Protein AF-A0A920JDK1-F1 (afdb_monomer_lite)

Structure (mmCIF, N/CA/C/O backbone):
data_AF-A0A920JDK1-F1
#
_entry.id   AF-A0A920JDK1-F1
#
loop_
_atom_site.group_PDB
_atom_site.id
_atom_site.type_symbol
_atom_site.label_atom_id
_atom_site.label_alt_id
_atom_site.label_comp_id
_atom_site.label_asym_id
_atom_site.label_entity_id
_atom_site.label_seq_id
_atom_site.pdbx_PDB_ins_code
_atom_site.Cartn_x
_atom_site.Cartn_y
_atom_site.Cartn_z
_atom_site.occupancy
_atom_site.B_iso_or_equiv
_atom_site.auth_seq_id
_atom_site.auth_comp_id
_atom_site.auth_asym_id
_atom_site.auth_atom_id
_atom_site.pdbx_PDB_model_num
ATOM 1 N N . MET A 1 1 ? 1.977 24.968 3.797 1.00 49.81 1 MET A N 1
ATOM 2 C CA . MET A 1 1 ? 2.346 24.457 5.142 1.00 49.81 1 MET A CA 1
ATOM 3 C C . MET A 1 1 ? 1.235 23.663 5.856 1.00 49.81 1 MET A C 1
ATOM 5 O O . MET A 1 1 ? 1.524 23.035 6.863 1.00 49.81 1 MET A O 1
ATOM 9 N N . GLN A 1 2 ? -0.007 23.603 5.344 1.00 56.31 2 GLN A N 1
ATOM 10 C CA . GLN A 1 2 ? -1.110 22.839 5.969 1.00 56.31 2 GLN A CA 1
ATOM 11 C C . GLN A 1 2 ? -1.089 21.321 5.672 1.00 56.31 2 GLN A C 1
ATOM 13 O O . GLN A 1 2 ? -1.592 20.533 6.464 1.00 56.31 2 GLN A O 1
ATOM 18 N N . ALA A 1 3 ? -0.458 20.887 4.574 1.00 51.94 3 ALA A N 1
ATOM 19 C CA . ALA A 1 3 ? -0.446 19.479 4.157 1.00 51.94 3 ALA A CA 1
ATOM 20 C C . ALA A 1 3 ? 0.452 18.566 5.024 1.00 51.94 3 ALA A C 1
ATOM 22 O O . ALA A 1 3 ? 0.154 17.385 5.187 1.00 51.94 3 ALA A O 1
ATOM 23 N N . LEU A 1 4 ? 1.517 19.107 5.633 1.00 54.91 4 LEU A N 1
ATOM 24 C CA . LEU A 1 4 ? 2.457 18.325 6.453 1.00 54.91 4 LEU A CA 1
ATOM 25 C C . LEU A 1 4 ? 1.869 17.941 7.826 1.00 54.91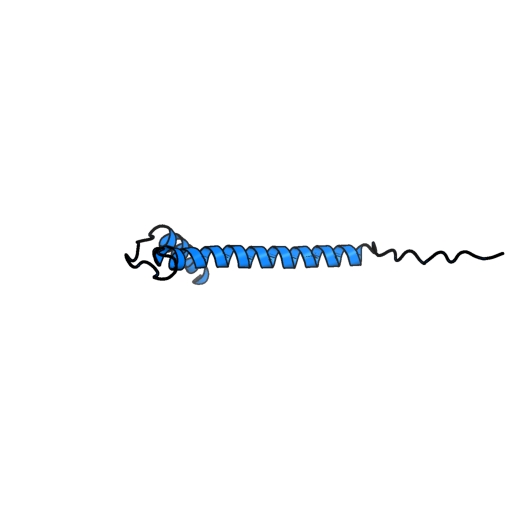 4 LEU A C 1
ATOM 27 O O . LEU A 1 4 ? 2.210 16.911 8.398 1.00 54.91 4 LEU A O 1
ATOM 31 N N . GLN A 1 5 ? 0.927 18.745 8.329 1.00 54.50 5 GLN A N 1
ATOM 32 C CA . GLN A 1 5 ? 0.242 18.542 9.612 1.00 54.50 5 GLN A CA 1
ATOM 33 C C . GLN A 1 5 ? -0.719 17.338 9.597 1.00 54.50 5 GLN A C 1
ATOM 35 O O . GLN A 1 5 ? -1.098 16.821 10.646 1.00 54.50 5 GLN A O 1
ATOM 40 N N . HIS A 1 6 ? -1.142 16.887 8.413 1.00 52.56 6 HIS A N 1
ATOM 41 C CA . HIS A 1 6 ? -2.193 15.879 8.275 1.00 52.56 6 HIS A CA 1
ATOM 42 C C . HIS A 1 6 ? -1.682 14.436 8.444 1.00 52.56 6 HIS A C 1
ATOM 44 O O . HIS A 1 6 ? -2.452 13.546 8.806 1.00 52.56 6 HIS A O 1
ATOM 50 N N . TYR A 1 7 ? -0.384 14.198 8.228 1.00 56.62 7 TYR A N 1
ATOM 51 C CA . TYR A 1 7 ? 0.213 12.863 8.330 1.00 56.62 7 TYR A CA 1
ATOM 52 C C . TYR A 1 7 ? 0.447 12.428 9.784 1.00 56.62 7 TYR A C 1
ATOM 54 O O . TYR A 1 7 ? 0.107 11.301 10.142 1.00 56.62 7 TYR A O 1
ATOM 62 N N . GLY A 1 8 ? 0.926 13.331 10.650 1.00 59.88 8 GLY A N 1
ATOM 63 C CA . GLY A 1 8 ? 1.209 13.014 12.057 1.00 59.88 8 GLY A CA 1
ATOM 64 C C . GLY A 1 8 ? -0.036 12.629 12.866 1.00 59.88 8 GLY A C 1
ATOM 65 O O . GLY A 1 8 ? 0.007 11.704 13.675 1.00 59.88 8 GLY A O 1
ATOM 66 N N . LYS A 1 9 ? -1.184 13.266 12.593 1.00 60.16 9 LYS A N 1
ATOM 67 C CA . LYS A 1 9 ? -2.442 12.999 13.314 1.00 60.16 9 LYS A CA 1
ATOM 68 C C . LYS A 1 9 ? -2.962 11.572 13.117 1.00 60.16 9 LYS A C 1
ATOM 70 O O . LYS A 1 9 ? -3.517 10.999 14.047 1.00 60.16 9 LYS A O 1
ATOM 75 N N . LYS A 1 10 ? -2.765 10.982 11.933 1.00 59.91 10 LYS A N 1
ATOM 76 C CA . LYS A 1 10 ? -3.220 9.611 11.637 1.00 59.91 10 LYS A CA 1
ATOM 77 C C . LYS A 1 10 ? -2.419 8.568 12.415 1.00 59.91 10 LYS A C 1
ATOM 79 O O . LYS A 1 10 ? -2.995 7.608 12.913 1.00 59.91 10 LYS A O 1
ATOM 84 N N . VAL A 1 11 ? -1.114 8.794 12.564 1.00 63.06 11 VAL A N 1
ATOM 85 C CA . VAL A 1 11 ? -0.224 7.927 13.351 1.00 63.06 11 VAL A CA 1
ATOM 86 C C . VAL A 1 11 ? -0.556 8.024 14.842 1.00 63.06 11 VAL A C 1
ATOM 88 O O . VAL A 1 11 ? -0.676 7.004 15.512 1.00 63.06 11 VAL A O 1
ATOM 91 N N . LEU A 1 12 ? -0.798 9.236 15.346 1.00 65.19 12 LEU A N 1
ATOM 92 C CA . LEU A 1 12 ? -1.213 9.466 16.735 1.00 65.19 12 LEU A CA 1
ATOM 93 C C . LEU A 1 12 ? -2.576 8.834 17.070 1.00 65.19 12 LEU A C 1
ATOM 95 O O . LEU A 1 12 ? -2.716 8.249 18.139 1.00 65.19 12 LEU A O 1
ATOM 99 N N . LEU A 1 13 ? -3.554 8.891 16.158 1.00 62.25 13 LEU A N 1
ATOM 100 C CA . LEU A 1 13 ? -4.847 8.207 16.317 1.00 62.25 13 LEU A CA 1
ATOM 101 C C . LEU A 1 13 ? -4.710 6.679 16.337 1.00 62.25 13 LEU A C 1
ATOM 103 O O . LEU A 1 13 ? -5.438 6.018 17.068 1.00 62.25 13 LEU A O 1
ATOM 107 N N . PHE A 1 14 ? -3.788 6.114 15.553 1.00 61.47 14 PHE A N 1
ATOM 108 C CA . PHE A 1 14 ? -3.512 4.677 15.575 1.00 61.47 14 PHE A CA 1
ATOM 109 C C . PHE A 1 14 ? -2.806 4.235 16.864 1.00 61.47 14 PHE A C 1
ATOM 111 O O . PHE A 1 14 ? -3.117 3.171 17.390 1.00 61.47 14 PHE A O 1
ATOM 118 N N . LEU A 1 15 ? -1.871 5.042 17.375 1.00 65.19 15 LEU A N 1
ATOM 119 C CA . LEU A 1 15 ? -1.155 4.752 18.621 1.00 65.19 15 LEU A CA 1
ATOM 120 C C . LEU A 1 15 ? -2.050 4.896 19.859 1.00 65.19 15 LEU A C 1
ATOM 122 O O . LEU A 1 15 ? -1.888 4.144 20.813 1.00 65.19 15 LEU A O 1
ATOM 126 N N . ASN A 1 16 ? -3.011 5.824 19.840 1.00 66.50 16 ASN A N 1
ATOM 127 C CA . ASN A 1 16 ? -3.972 6.040 20.926 1.00 66.50 16 ASN A CA 1
ATOM 128 C C . ASN A 1 16 ? -5.311 5.333 20.651 1.00 66.50 16 ASN A C 1
ATOM 130 O O . ASN A 1 16 ? -6.394 5.900 20.800 1.00 66.50 16 ASN A O 1
ATOM 134 N N . ARG A 1 17 ? -5.224 4.092 20.166 1.00 61.56 17 ARG A N 1
ATOM 135 C CA . ARG A 1 17 ? -6.380 3.260 19.840 1.00 61.56 17 ARG A CA 1
ATOM 136 C C . ARG A 1 17 ? -7.114 2.887 21.128 1.00 61.56 17 ARG A C 1
ATOM 138 O O . ARG A 1 17 ? -6.621 2.083 21.911 1.00 61.56 17 ARG A O 1
ATOM 145 N N . GLN A 1 18 ? -8.290 3.460 21.337 1.00 63.41 18 GLN A N 1
ATOM 146 C CA . GLN A 1 18 ? -9.225 3.019 22.370 1.00 63.41 18 GLN A CA 1
ATOM 147 C C . GLN A 1 18 ? -10.215 2.046 21.722 1.00 63.41 18 GLN A C 1
ATOM 149 O O . GLN A 1 18 ? -10.664 2.276 20.595 1.00 63.41 18 GLN A O 1
ATOM 154 N N . GLY A 1 19 ? -10.515 0.941 22.404 1.00 64.88 19 GLY A N 1
ATOM 155 C CA . GLY A 1 19 ? -11.580 0.037 21.978 1.00 64.88 19 GLY A CA 1
ATOM 156 C C . GLY A 1 19 ? -12.919 0.761 22.064 1.00 64.88 19 GLY A C 1
ATOM 157 O O . GLY A 1 19 ? -13.172 1.466 23.041 1.00 64.88 19 GLY A O 1
ATOM 158 N N . PHE A 1 20 ? -13.777 0.610 21.055 1.00 70.12 20 PHE A N 1
ATOM 159 C CA . PHE A 1 20 ? -15.109 1.223 21.112 1.00 70.12 20 PHE A CA 1
ATOM 160 C C . PHE A 1 20 ? -16.042 0.439 22.047 1.00 70.12 20 PHE A C 1
ATOM 162 O O . PHE A 1 20 ? -17.129 0.916 22.360 1.00 70.12 20 PHE A O 1
ATOM 169 N N . GLY A 1 21 ? -15.639 -0.764 22.484 1.00 70.06 21 GLY A N 1
ATOM 170 C CA . GLY A 1 21 ? -16.463 -1.652 23.311 1.00 70.06 21 GLY A CA 1
ATOM 171 C C . GLY A 1 21 ? -17.649 -2.253 22.550 1.00 70.06 21 GLY A C 1
ATOM 172 O O . GLY A 1 21 ? -18.467 -2.957 23.134 1.00 70.06 21 GLY A O 1
ATOM 173 N N . VAL A 1 22 ? -17.731 -1.989 21.2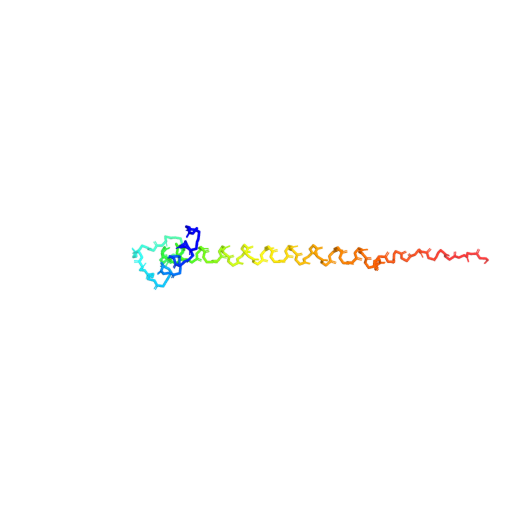44 1.00 71.62 22 VAL A N 1
ATOM 174 C CA . VAL A 1 22 ? -18.752 -2.499 20.334 1.00 71.62 22 VAL A CA 1
ATOM 175 C C . VAL A 1 22 ? -18.081 -3.516 19.423 1.00 71.62 22 VAL A C 1
ATOM 177 O O . VAL A 1 22 ? -17.192 -3.176 18.640 1.00 71.62 22 VAL A O 1
ATOM 180 N N . SER A 1 23 ? -18.497 -4.773 19.553 1.00 76.25 23 SER A N 1
ATOM 181 C CA . SER A 1 23 ? -18.066 -5.846 18.659 1.00 76.25 23 SER A CA 1
ATOM 182 C C . SER A 1 23 ? -18.981 -5.903 17.445 1.00 76.25 23 SER A C 1
ATOM 184 O O . SER A 1 23 ? -20.196 -5.739 17.562 1.00 76.25 23 SER A O 1
ATOM 186 N N . ASP A 1 24 ? -18.395 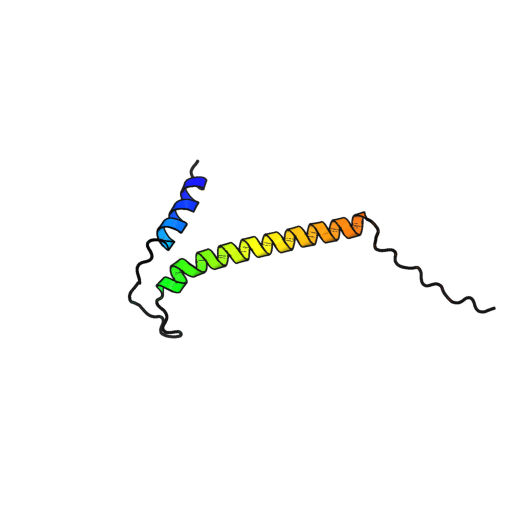-6.125 16.276 1.00 79.25 24 ASP A N 1
ATOM 187 C CA . ASP A 1 24 ? -19.146 -6.360 15.051 1.00 79.25 24 ASP A CA 1
ATOM 188 C C . ASP A 1 24 ? -19.948 -7.677 15.151 1.00 79.25 24 ASP A C 1
ATOM 190 O O . ASP A 1 24 ? -19.375 -8.703 15.520 1.00 79.25 24 ASP A O 1
ATOM 194 N N . PRO A 1 25 ? -21.250 -7.696 14.812 1.00 75.62 25 PRO A N 1
ATOM 195 C CA . PRO A 1 25 ? -22.088 -8.891 14.928 1.00 75.62 25 PRO A CA 1
ATOM 196 C C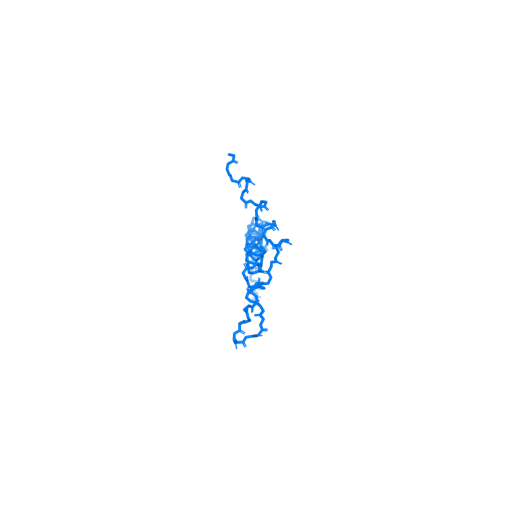 . PRO A 1 25 ? -21.742 -10.014 13.937 1.00 75.62 25 PRO A C 1
ATOM 198 O O . PRO A 1 25 ? -22.173 -11.147 14.148 1.00 75.62 25 PRO A O 1
ATOM 201 N N . VAL A 1 26 ? -20.995 -9.735 12.863 1.00 81.69 26 VAL A N 1
ATOM 202 C CA . VAL A 1 26 ? -20.664 -10.734 11.831 1.00 81.69 26 VAL A CA 1
ATOM 203 C C . VAL A 1 26 ? -19.382 -11.485 12.182 1.00 81.69 26 VAL A C 1
ATOM 205 O O . VAL A 1 26 ? -19.338 -12.712 12.108 1.00 81.69 26 VAL A O 1
ATOM 208 N N . PHE A 1 27 ? -18.343 -10.763 12.593 1.00 80.81 27 PHE A N 1
ATOM 209 C CA . PHE A 1 27 ? -17.012 -11.316 12.834 1.00 80.81 27 PHE A CA 1
ATOM 210 C C . PHE A 1 27 ? -16.592 -11.290 14.308 1.00 80.81 27 PHE A C 1
ATOM 212 O O . PHE A 1 27 ? -15.543 -11.837 14.639 1.00 80.81 27 PHE A O 1
ATOM 219 N N . ASN A 1 28 ? -17.392 -10.692 15.200 1.00 76.75 28 ASN A N 1
ATOM 220 C CA . ASN A 1 28 ? -17.117 -10.568 16.640 1.00 76.75 28 ASN A CA 1
ATOM 221 C C . ASN A 1 28 ? -15.754 -9.925 16.966 1.00 76.75 28 ASN A C 1
ATOM 223 O O . ASN A 1 28 ? -15.161 -10.182 18.012 1.00 76.75 28 ASN A O 1
ATOM 227 N N . TYR A 1 29 ? -15.261 -9.056 16.080 1.00 74.81 29 TYR A N 1
ATOM 228 C CA . TYR A 1 29 ? -14.092 -8.213 16.328 1.00 74.81 29 TYR A CA 1
ATOM 229 C C . TYR A 1 29 ? -14.527 -6.809 16.752 1.00 74.81 29 TYR A C 1
ATOM 231 O O . TYR A 1 29 ? -15.535 -6.298 16.266 1.00 74.81 29 TYR A O 1
ATOM 239 N N . ASP A 1 30 ? -13.745 -6.155 17.617 1.00 79.62 30 ASP A N 1
ATOM 240 C CA . ASP A 1 30 ? -13.976 -4.748 17.964 1.00 79.62 30 ASP A CA 1
ATOM 241 C C . ASP A 1 30 ? -13.905 -3.890 16.692 1.00 79.62 30 ASP A C 1
ATOM 243 O O . ASP A 1 30 ? -12.941 -3.958 15.917 1.00 79.62 30 ASP A O 1
ATOM 247 N N . VAL A 1 31 ? -14.920 -3.050 16.491 1.00 77.69 31 VAL A N 1
ATOM 248 C CA . VAL A 1 31 ? -15.009 -2.090 15.382 1.00 77.69 31 VAL A CA 1
ATOM 249 C C . VAL A 1 31 ? -13.762 -1.191 15.313 1.00 77.69 31 VAL A C 1
ATOM 251 O O . VAL A 1 31 ? -13.349 -0.778 14.222 1.00 77.69 31 VAL A O 1
ATOM 254 N N . ALA A 1 32 ? -13.077 -0.967 16.441 1.00 73.31 32 ALA A N 1
ATOM 255 C CA . ALA A 1 32 ? -11.791 -0.276 16.505 1.00 73.31 32 ALA A CA 1
ATOM 256 C C . ALA A 1 32 ? -10.741 -0.902 15.570 1.00 73.31 32 ALA A C 1
ATOM 258 O O . ALA A 1 32 ? -9.964 -0.178 14.936 1.00 73.31 32 ALA A O 1
ATOM 259 N N . SER A 1 33 ? -10.713 -2.226 15.401 1.00 73.31 33 SER A N 1
ATOM 260 C CA . SER A 1 33 ? -9.779 -2.895 14.481 1.00 73.31 33 SER A CA 1
ATOM 261 C C . SER A 1 33 ? -9.967 -2.455 13.028 1.00 73.31 33 SER A C 1
ATOM 263 O O . SER A 1 33 ? -8.981 -2.219 12.323 1.00 73.31 33 SER A O 1
ATOM 265 N N . TYR A 1 34 ? -11.205 -2.231 12.597 1.00 76.69 34 TYR A N 1
ATOM 266 C CA . TYR A 1 34 ? -11.488 -1.743 11.252 1.00 76.69 34 TYR A CA 1
ATOM 267 C C . TYR A 1 34 ? -11.205 -0.247 11.139 1.00 76.69 34 TYR A C 1
ATOM 269 O O . TYR A 1 34 ? -10.440 0.157 10.268 1.00 76.69 34 TYR A O 1
ATOM 277 N N . VAL A 1 35 ? -11.722 0.569 12.062 1.00 76.25 35 VAL A N 1
ATOM 278 C CA . VAL A 1 35 ? -11.632 2.040 11.986 1.00 76.25 35 VAL A CA 1
ATOM 279 C C . VAL A 1 35 ? -10.191 2.539 11.912 1.00 76.25 35 VAL A C 1
ATOM 281 O O . VAL A 1 35 ? -9.892 3.382 11.068 1.00 76.25 35 VAL A O 1
ATOM 284 N N . TYR A 1 36 ? -9.280 2.007 12.732 1.00 74.25 36 TYR A N 1
ATOM 285 C CA . TYR A 1 36 ? -7.876 2.436 12.670 1.00 74.25 36 TYR A CA 1
ATOM 286 C C . TYR A 1 36 ? -6.973 1.515 11.825 1.00 74.25 36 TYR A C 1
ATOM 288 O O . TYR A 1 36 ? -5.838 1.879 11.532 1.00 74.25 36 TYR A O 1
ATOM 296 N N . GLY A 1 37 ? -7.449 0.341 11.394 1.00 76.31 37 GLY A N 1
ATOM 297 C CA . GLY A 1 37 ? -6.641 -0.659 10.684 1.00 76.31 37 GLY A CA 1
ATOM 298 C C . GLY A 1 37 ? -6.809 -0.569 9.174 1.00 76.31 37 GLY A C 1
ATOM 299 O O . GLY A 1 37 ? -5.818 -0.567 8.441 1.00 76.31 37 GLY A O 1
ATOM 300 N N . LEU A 1 38 ? -8.051 -0.393 8.707 1.00 80.00 38 LEU A N 1
ATOM 301 C CA . LEU A 1 38 ? -8.344 -0.168 7.290 1.00 80.00 38 LEU A CA 1
ATOM 302 C C . LEU A 1 38 ? -7.568 1.011 6.701 1.00 80.00 38 LEU A C 1
ATOM 304 O O . LEU A 1 38 ? -7.035 0.839 5.609 1.00 80.00 38 LEU A O 1
ATOM 308 N N . PRO A 1 39 ? -7.462 2.187 7.353 1.00 77.12 39 PRO A N 1
ATOM 309 C CA . PRO A 1 39 ? -6.745 3.320 6.775 1.00 77.12 39 PRO A CA 1
ATOM 310 C C . PRO A 1 39 ? -5.276 3.004 6.481 1.00 77.12 39 PRO A C 1
ATOM 312 O O . PRO A 1 39 ? -4.765 3.418 5.441 1.00 77.12 39 PRO A O 1
ATOM 315 N N . LEU A 1 40 ? -4.611 2.246 7.360 1.00 76.25 40 LEU A N 1
ATOM 316 C CA . LEU A 1 40 ? -3.228 1.815 7.158 1.00 76.25 40 LEU A CA 1
ATOM 317 C C . LEU A 1 40 ? -3.126 0.780 6.042 1.00 76.25 40 LEU A C 1
ATOM 319 O O . LEU A 1 40 ? -2.303 0.939 5.144 1.00 76.25 40 LEU A O 1
ATOM 323 N N . TYR A 1 41 ? -3.990 -0.237 6.052 1.00 82.75 41 TYR A N 1
ATOM 324 C CA . TYR A 1 41 ? -4.008 -1.251 4.998 1.00 82.75 41 TYR A CA 1
ATOM 325 C C . TYR A 1 41 ? -4.234 -0.619 3.618 1.00 82.75 41 TYR A C 1
ATOM 327 O O . TYR A 1 41 ? -3.502 -0.888 2.668 1.00 82.75 41 TYR A O 1
ATOM 335 N N . ARG A 1 42 ? -5.192 0.307 3.524 1.00 85.19 42 ARG A N 1
ATOM 336 C CA . ARG A 1 42 ? -5.507 1.034 2.292 1.00 85.19 42 ARG A CA 1
ATOM 337 C C . ARG A 1 42 ? -4.338 1.896 1.819 1.00 85.19 42 ARG A C 1
ATOM 339 O O . ARG A 1 42 ? -4.109 1.981 0.616 1.00 85.19 42 ARG A O 1
ATOM 346 N N . LEU A 1 43 ? -3.586 2.498 2.744 1.00 83.56 43 LEU A N 1
ATOM 347 C CA . LEU A 1 43 ? -2.366 3.239 2.424 1.00 83.56 43 LEU A CA 1
ATOM 348 C C . LEU A 1 43 ? -1.303 2.307 1.827 1.00 83.56 43 LEU A C 1
ATOM 350 O O . LEU A 1 43 ? -0.824 2.575 0.730 1.00 83.56 43 LEU A O 1
ATOM 354 N N . PHE A 1 44 ? -0.981 1.195 2.494 1.00 87.44 44 PHE A N 1
ATOM 355 C CA . PHE A 1 44 ? 0.017 0.236 2.004 1.00 87.44 44 PHE A CA 1
ATOM 356 C C . PHE A 1 44 ? -0.354 -0.353 0.643 1.00 87.44 44 PHE A C 1
ATOM 358 O O . PHE A 1 44 ? 0.487 -0.391 -0.252 1.00 87.44 44 PHE A O 1
ATOM 365 N N . VAL A 1 45 ? -1.611 -0.763 0.461 1.00 90.50 45 VAL A N 1
ATOM 366 C CA . VAL A 1 45 ? -2.083 -1.324 -0.811 1.00 90.50 45 VAL A CA 1
ATOM 367 C C . VAL A 1 45 ? -2.055 -0.278 -1.922 1.00 90.50 45 VAL A C 1
ATOM 369 O O . VAL A 1 45 ? -1.579 -0.581 -3.011 1.00 90.50 45 VAL A O 1
ATOM 372 N N . SER A 1 46 ? -2.502 0.956 -1.663 1.00 89.44 46 SER A N 1
ATOM 373 C CA . SER A 1 46 ? -2.453 2.033 -2.662 1.00 89.44 46 SER A CA 1
ATOM 374 C C . SER A 1 46 ? -1.020 2.312 -3.115 1.00 89.44 46 SER A C 1
ATOM 376 O O . SER A 1 46 ? -0.748 2.369 -4.313 1.00 89.44 46 SER A O 1
ATOM 378 N N . TRP A 1 47 ? -0.096 2.450 -2.162 1.00 90.19 47 TRP A N 1
ATOM 379 C CA . TRP A 1 47 ? 1.313 2.708 -2.457 1.00 90.19 47 TRP A CA 1
ATOM 380 C C . TRP A 1 47 ? 1.974 1.532 -3.178 1.00 90.19 47 TRP A C 1
ATOM 382 O O . TRP A 1 47 ? 2.682 1.736 -4.164 1.00 90.19 47 TRP A O 1
ATOM 392 N N . GLY A 1 48 ? 1.708 0.302 -2.73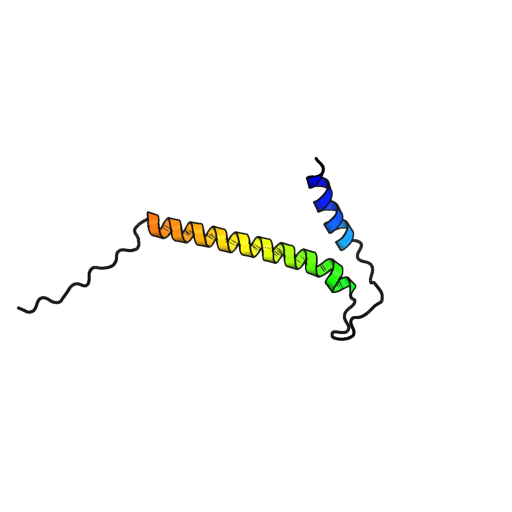1 1.00 94.56 48 GLY A N 1
ATOM 393 C CA . GLY A 1 48 ? 2.202 -0.911 -3.378 1.00 94.56 48 GLY A CA 1
ATOM 394 C C . GLY A 1 48 ? 1.696 -1.043 -4.814 1.00 94.56 48 GLY A C 1
ATOM 395 O O . GLY A 1 48 ? 2.483 -1.297 -5.723 1.00 94.56 48 GLY A O 1
ATOM 396 N N . PHE A 1 49 ? 0.407 -0.789 -5.045 1.00 95.25 49 PHE A N 1
ATOM 397 C CA . PHE A 1 49 ? -0.189 -0.832 -6.378 1.00 95.25 49 PHE A CA 1
ATOM 398 C C . PHE A 1 49 ? 0.425 0.211 -7.322 1.00 95.25 49 PHE A C 1
ATOM 400 O O . PHE A 1 49 ? 0.751 -0.111 -8.467 1.00 95.25 49 PHE A O 1
ATOM 407 N N . GLN A 1 50 ? 0.648 1.441 -6.845 1.00 95.94 50 GLN A N 1
ATOM 408 C CA . GLN A 1 50 ? 1.323 2.482 -7.627 1.00 95.94 50 GLN A CA 1
ATOM 409 C C . GLN A 1 50 ? 2.766 2.099 -7.965 1.00 95.94 50 GLN A C 1
ATOM 411 O O . GLN A 1 50 ? 3.174 2.268 -9.113 1.00 95.94 50 GLN A O 1
ATOM 416 N N . LEU A 1 51 ? 3.518 1.551 -7.005 1.00 96.94 51 LEU A N 1
ATOM 417 C CA . LEU A 1 51 ? 4.887 1.086 -7.239 1.00 96.94 51 LEU A CA 1
ATOM 418 C C . LEU A 1 51 ? 4.932 -0.006 -8.306 1.00 96.94 51 LEU A C 1
ATOM 420 O O . LEU A 1 51 ? 5.695 0.124 -9.255 1.00 96.94 51 LEU A O 1
ATOM 424 N N . VAL A 1 52 ? 4.100 -1.043 -8.182 1.00 97.19 52 VAL A N 1
ATOM 425 C CA . VAL A 1 52 ? 4.040 -2.151 -9.151 1.00 97.19 52 VAL A CA 1
ATOM 426 C C . VAL A 1 52 ? 3.636 -1.657 -10.539 1.00 97.19 52 VAL A C 1
ATOM 428 O O . VAL A 1 52 ? 4.227 -2.061 -11.538 1.00 97.19 52 VAL A O 1
ATOM 431 N N . THR A 1 53 ? 2.658 -0.756 -10.613 1.00 97.50 53 THR A N 1
ATOM 432 C CA . THR A 1 53 ? 2.216 -0.179 -11.889 1.00 97.50 53 THR A CA 1
ATOM 433 C C . THR A 1 53 ? 3.347 0.611 -12.543 1.00 97.50 53 THR A C 1
ATOM 435 O O . THR A 1 53 ? 3.651 0.404 -13.716 1.00 97.50 53 THR A O 1
ATOM 438 N N . LEU A 1 54 ? 4.011 1.486 -11.785 1.00 97.44 54 LEU A N 1
ATOM 439 C CA . LEU A 1 54 ? 5.092 2.315 -12.305 1.00 97.44 54 LEU A CA 1
ATOM 440 C C . LEU A 1 54 ? 6.300 1.471 -12.731 1.00 97.44 54 LEU A C 1
ATOM 442 O O . LEU A 1 54 ? 6.829 1.678 -13.821 1.00 97.44 54 LEU A O 1
ATOM 446 N N . THR A 1 55 ? 6.722 0.505 -11.912 1.00 97.38 55 THR A N 1
ATOM 447 C CA . THR A 1 55 ? 7.848 -0.375 -12.256 1.00 97.38 55 THR A CA 1
ATOM 448 C C . THR A 1 55 ? 7.531 -1.230 -13.475 1.00 97.38 55 THR A C 1
ATOM 450 O O . THR A 1 55 ? 8.377 -1.342 -14.359 1.00 97.38 55 THR A O 1
ATOM 453 N N . SER A 1 56 ? 6.311 -1.762 -13.583 1.00 96.81 56 SER A N 1
ATOM 454 C CA . SER A 1 56 ? 5.866 -2.503 -14.765 1.00 96.81 56 SER A CA 1
ATOM 455 C C . SER A 1 56 ? 5.939 -1.647 -16.031 1.00 96.81 56 SER A C 1
ATOM 457 O O . SER A 1 56 ? 6.519 -2.083 -17.025 1.00 96.81 56 SER A O 1
ATOM 459 N N . LEU A 1 57 ? 5.444 -0.405 -15.985 1.00 96.81 57 LEU A N 1
ATOM 460 C CA . LEU A 1 57 ? 5.530 0.523 -17.115 1.00 96.81 57 LEU A CA 1
ATOM 461 C C . LEU A 1 57 ? 6.982 0.799 -17.519 1.00 96.81 57 LEU A C 1
ATOM 463 O O . LEU A 1 57 ? 7.307 0.731 -18.702 1.00 96.81 57 LEU A O 1
ATOM 467 N N . VAL A 1 58 ? 7.866 1.060 -16.552 1.00 96.31 58 VAL A N 1
ATOM 468 C CA . VAL A 1 58 ? 9.297 1.288 -16.816 1.00 96.31 58 VAL A CA 1
ATOM 469 C C . VAL A 1 58 ? 9.942 0.061 -17.464 1.00 96.31 58 VAL A C 1
ATOM 471 O O . VAL A 1 58 ? 10.663 0.206 -18.449 1.00 96.31 58 VAL A O 1
ATOM 474 N N . VAL A 1 59 ? 9.659 -1.143 -16.960 1.00 95.00 59 VAL A N 1
ATOM 475 C CA . VAL A 1 59 ? 10.186 -2.399 -17.517 1.00 95.00 59 VAL A CA 1
ATOM 476 C C . VAL A 1 59 ? 9.701 -2.613 -18.950 1.00 95.00 59 VAL A C 1
ATOM 478 O O . VAL A 1 59 ? 10.506 -2.947 -19.818 1.00 95.00 59 VAL A O 1
ATOM 481 N N . ILE A 1 60 ? 8.415 -2.382 -19.223 1.00 93.25 60 ILE A N 1
ATOM 482 C CA . ILE A 1 60 ? 7.845 -2.502 -20.572 1.00 93.25 60 ILE A CA 1
ATOM 483 C C . ILE A 1 60 ? 8.518 -1.510 -21.525 1.00 93.25 60 ILE A C 1
ATOM 485 O O . ILE A 1 60 ? 8.975 -1.903 -22.599 1.00 93.25 60 ILE A O 1
ATOM 489 N N . LEU A 1 61 ? 8.623 -0.240 -21.126 1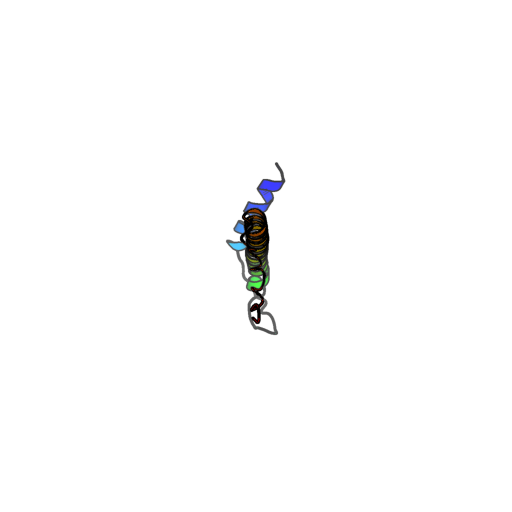.00 92.94 61 LEU A N 1
ATOM 490 C CA . LEU A 1 61 ? 9.271 0.798 -21.928 1.00 92.94 61 LEU A CA 1
ATOM 491 C C . LEU A 1 61 ? 10.735 0.459 -22.211 1.00 92.94 61 LEU A C 1
ATOM 493 O O . LEU A 1 61 ? 11.185 0.597 -23.347 1.00 92.94 61 LEU A O 1
ATOM 497 N N . TYR A 1 62 ? 11.457 -0.036 -21.207 1.00 91.75 62 TYR A N 1
ATOM 498 C CA . TYR A 1 62 ? 12.832 -0.493 -21.368 1.00 91.75 62 TYR A CA 1
ATOM 499 C C . TYR A 1 62 ? 12.922 -1.642 -22.378 1.00 91.75 62 TYR A C 1
ATOM 501 O O . TYR A 1 62 ? 13.747 -1.607 -23.289 1.00 91.75 62 TYR A O 1
ATOM 509 N N . PHE A 1 63 ? 12.040 -2.635 -22.280 1.00 87.62 63 PHE A N 1
ATOM 510 C CA . PHE A 1 63 ? 12.049 -3.789 -23.179 1.00 87.62 63 PHE A CA 1
ATOM 511 C C . PHE A 1 63 ? 11.764 -3.402 -24.638 1.00 87.62 63 PHE A C 1
ATOM 513 O O . PHE A 1 63 ? 12.406 -3.919 -25.555 1.00 87.62 63 PHE A O 1
ATOM 520 N N . ILE A 1 64 ? 10.850 -2.447 -24.845 1.00 86.50 64 ILE A N 1
ATOM 521 C CA . ILE A 1 64 ? 10.562 -1.864 -26.161 1.00 86.50 64 ILE A CA 1
ATOM 522 C C . ILE A 1 64 ? 11.786 -1.099 -26.683 1.00 86.50 64 ILE A C 1
ATOM 524 O O . ILE A 1 64 ? 12.218 -1.337 -27.809 1.00 86.50 64 ILE A O 1
ATOM 528 N N . ALA A 1 65 ? 12.377 -0.222 -25.865 1.00 84.19 65 ALA A N 1
ATOM 529 C CA . ALA A 1 65 ? 13.517 0.609 -26.255 1.00 84.19 65 ALA A CA 1
ATOM 530 C C . ALA A 1 65 ? 14.775 -0.209 -26.587 1.00 84.19 65 ALA A C 1
ATOM 532 O O . ALA A 1 65 ? 15.520 0.144 -27.498 1.00 84.19 65 ALA A O 1
ATOM 533 N N . THR A 1 66 ? 15.001 -1.319 -25.881 1.00 83.56 66 THR A N 1
ATOM 534 C CA . THR A 1 66 ? 16.170 -2.186 -26.102 1.00 83.56 66 THR A CA 1
ATOM 535 C C . THR A 1 66 ? 16.004 -3.075 -27.344 1.00 83.56 66 THR A C 1
ATOM 537 O O . THR A 1 66 ? 16.937 -3.771 -27.736 1.00 83.56 66 THR A O 1
ATOM 540 N N . GLY A 1 67 ? 14.827 -3.080 -27.985 1.00 68.00 67 GLY A N 1
ATOM 541 C CA . GLY A 1 67 ? 14.586 -3.851 -29.207 1.00 68.00 67 GLY A CA 1
ATOM 542 C C . GLY A 1 67 ? 14.678 -5.369 -29.008 1.00 68.00 67 GLY A C 1
ATOM 543 O O . GLY A 1 67 ? 14.853 -6.107 -29.975 1.00 68.00 67 GLY A O 1
ATOM 544 N N . ALA A 1 68 ? 14.553 -5.853 -27.764 1.00 60.12 68 ALA A N 1
ATOM 545 C CA . ALA A 1 68 ? 14.662 -7.274 -27.417 1.00 60.12 68 ALA A CA 1
ATOM 546 C C . ALA A 1 68 ? 13.532 -8.132 -28.018 1.00 60.12 68 ALA A C 1
ATOM 548 O O . ALA A 1 68 ? 13.632 -9.358 -28.058 1.00 60.12 68 ALA A O 1
ATOM 549 N N . LEU A 1 69 ? 12.494 -7.494 -28.569 1.00 58.50 69 LEU A N 1
ATOM 550 C CA . LEU A 1 69 ? 11.589 -8.093 -29.545 1.00 58.50 69 LEU A CA 1
ATOM 551 C C . LEU A 1 69 ? 12.322 -8.313 -30.883 1.00 58.50 69 LEU A C 1
ATOM 553 O O . LEU A 1 69 ? 11.916 -7.802 -31.924 1.00 58.50 69 LEU A O 1
ATOM 557 N N . GLN A 1 70 ? 13.388 -9.117 -30.887 1.00 60.75 70 GLN A N 1
ATOM 558 C CA . GLN A 1 70 ? 13.778 -9.813 -32.105 1.00 60.75 70 GLN A CA 1
ATOM 559 C C . GLN A 1 70 ? 12.675 -10.836 -32.374 1.00 60.75 70 GLN A C 1
ATOM 561 O O . GLN A 1 70 ? 12.742 -11.982 -31.927 1.00 60.75 70 GLN A O 1
ATOM 566 N N . LEU A 1 71 ? 11.620 -10.407 -33.073 1.00 59.75 71 LEU A N 1
ATOM 567 C CA . LEU A 1 71 ? 10.698 -11.311 -33.745 1.00 59.75 71 LEU A CA 1
ATOM 568 C C . LEU A 1 71 ? 11.558 -12.105 -34.715 1.00 59.75 71 LEU A C 1
ATOM 570 O O . LEU A 1 71 ? 11.868 -11.625 -35.801 1.00 59.75 71 LEU A O 1
ATOM 574 N N . ARG A 1 72 ? 12.042 -13.266 -34.271 1.00 62.53 72 ARG A N 1
ATOM 575 C CA . ARG A 1 72 ? 12.863 -14.162 -35.074 1.00 62.53 72 ARG A CA 1
ATOM 576 C C . ARG A 1 72 ? 12.086 -14.385 -36.372 1.00 62.53 72 ARG A C 1
ATOM 578 O O . ARG A 1 72 ? 11.033 -15.021 -36.306 1.00 62.53 72 ARG A O 1
ATOM 585 N N . PRO A 1 73 ? 12.526 -13.842 -37.523 1.00 61.81 73 PRO A N 1
ATOM 586 C CA . PRO A 1 73 ? 11.805 -14.049 -38.764 1.00 61.81 73 PRO A CA 1
ATOM 587 C C . PRO A 1 73 ? 11.822 -15.552 -38.992 1.00 61.81 73 PRO A C 1
ATOM 589 O O . PRO A 1 73 ? 12.897 -16.161 -38.971 1.00 61.81 73 PRO A O 1
ATOM 592 N N . GLY A 1 74 ? 10.641 -16.164 -39.082 1.00 66.62 74 GLY A N 1
ATOM 593 C CA . GLY A 1 74 ? 10.519 -17.599 -39.285 1.00 66.62 74 GLY A CA 1
ATOM 594 C C . GLY A 1 74 ? 11.382 -17.991 -40.476 1.00 66.62 74 GLY A C 1
ATOM 595 O O . GLY A 1 74 ? 11.113 -17.580 -41.602 1.00 66.62 74 GLY A O 1
ATOM 596 N N . ARG A 1 75 ? 12.467 -18.730 -40.223 1.00 70.00 75 ARG A N 1
ATOM 597 C CA . ARG A 1 75 ? 13.310 -19.291 -41.274 1.00 70.00 75 ARG A CA 1
ATOM 598 C C . ARG A 1 75 ? 12.467 -20.362 -41.957 1.00 70.00 75 ARG A C 1
ATOM 600 O O . ARG A 1 75 ? 12.412 -21.493 -41.484 1.00 70.00 75 ARG A O 1
ATOM 607 N N . LEU A 1 76 ? 11.763 -19.969 -43.015 1.00 73.38 76 LEU A N 1
ATOM 608 C CA . LEU A 1 76 ? 11.021 -20.884 -43.871 1.00 73.38 76 LEU A CA 1
ATOM 609 C C . LEU A 1 76 ? 12.026 -21.904 -44.434 1.00 73.38 76 LEU A C 1
ATOM 611 O O . LEU A 1 76 ? 13.037 -21.484 -45.008 1.00 73.38 76 LEU A O 1
ATOM 615 N N . PRO A 1 77 ? 11.817 -23.219 -44.237 1.00 74.31 77 PRO A N 1
ATOM 616 C CA . PRO A 1 77 ? 12.671 -24.233 -44.835 1.00 74.31 77 PRO A CA 1
ATOM 617 C C . PRO A 1 77 ? 12.555 -24.114 -46.354 1.00 74.31 77 PRO A C 1
ATOM 619 O O . PRO A 1 77 ? 11.485 -24.316 -46.923 1.00 74.31 77 PRO A O 1
ATOM 622 N N . GLY A 1 78 ? 13.649 -23.723 -47.006 1.00 75.94 78 GLY A N 1
ATOM 623 C CA . GLY A 1 78 ? 13.732 -23.731 -48.457 1.00 75.94 78 GLY A CA 1
ATOM 624 C C . GLY A 1 78 ? 13.758 -25.176 -48.930 1.00 75.94 78 GLY A C 1
ATOM 625 O O . GLY A 1 78 ? 14.750 -25.869 -48.718 1.00 75.94 78 GLY A O 1
ATOM 626 N N . PHE A 1 79 ? 12.669 -25.625 -49.542 1.00 73.56 79 PHE A N 1
ATOM 627 C CA . PHE A 1 79 ? 12.649 -26.884 -50.271 1.00 73.56 79 PHE A CA 1
ATOM 628 C C . PHE A 1 79 ? 13.457 -26.694 -51.563 1.00 73.56 79 PHE A C 1
ATOM 630 O O . PHE A 1 79 ? 13.109 -25.852 -52.395 1.00 73.56 79 PHE A O 1
ATOM 637 N N . LYS A 1 80 ? 14.567 -27.426 -51.684 1.00 63.56 80 LYS A N 1
ATOM 638 C CA . LYS A 1 80 ? 15.276 -27.681 -52.940 1.00 63.56 80 LYS A CA 1
ATOM 639 C C . LYS A 1 80 ? 15.163 -29.157 -53.268 1.00 63.56 80 LYS A C 1
ATOM 641 O O . LYS A 1 80 ? 15.211 -29.951 -52.302 1.00 63.56 80 LYS A O 1
#

Foldseek 3Di:
DVVVVVVVVLVVCLVPQDFPPDADPPPRHGCSCCVSVVVVVVVVVVVVVVVVVVVVVVVVVVCVVVPVPPVPPPPDPDDD

pLDDT: mean 75.53, std 13.58, range [49.81, 97.5]

Sequence (80 aa):
MQALQHYGKKVLLFLNRQGFGVSDPVFNYDVASYVYGLPLYRLFVSWGFQLVTLTSLVVILYFIATGALQLRPGRLPGFK

Secondary structure (DSSP, 8-state):
--STHHHHHHHHHHHT----S-B-TTT--BHHHHHHHHHHHHHHHHHHHHHHHHHHHHHHHHHHHTT-------------

Radius of gyration: 25.68 Å; chains: 1; bounding box: 38×52×76 Å